Protein AF-A0A2W1U7P5-F1 (afdb_monomer_lite)

Radius of gyration: 17.31 Å; chains: 1; bounding box: 56×33×40 Å

Secondary structure (DSSP, 8-state):
-HHHHHIIIIIHHHIIIIIHHHHHHHHHHH-EEEEEEEEEEEEEEEEEE--TTS-PEEEEEEEEEETTT--EEE-TT--TTTHHHHHHTSPTT-EEEEEEEHHHHHTHHHHHHTTPPEEEEEEEE----

Structure (mmCIF, N/CA/C/O backbone):
data_AF-A0A2W1U7P5-F1
#
_entry.id   AF-A0A2W1U7P5-F1
#
loop_
_atom_site.group_PDB
_atom_site.id
_atom_site.type_symbol
_atom_site.label_atom_id
_atom_site.label_alt_id
_atom_site.label_comp_id
_atom_site.label_asym_id
_atom_site.label_entity_id
_atom_site.label_seq_id
_atom_site.pdbx_PDB_ins_code
_atom_site.Cartn_x
_atom_site.Cartn_y
_atom_site.Cartn_z
_atom_site.occupancy
_atom_site.B_iso_or_equiv
_atom_site.auth_seq_id
_atom_site.auth_comp_id
_atom_site.auth_asym_id
_atom_site.auth_atom_id
_atom_site.pdbx_PDB_model_num
ATOM 1 N N . MET A 1 1 ? 32.488 -8.746 -24.872 1.00 62.34 1 MET A N 1
ATOM 2 C CA . MET A 1 1 ? 32.520 -8.842 -23.393 1.00 62.34 1 MET A CA 1
ATOM 3 C C . MET A 1 1 ? 32.304 -7.493 -22.713 1.00 62.34 1 MET A C 1
ATOM 5 O O . MET A 1 1 ? 31.381 -7.410 -21.917 1.00 62.34 1 MET A O 1
ATOM 9 N N . ALA A 1 2 ? 33.040 -6.429 -23.068 1.00 75.12 2 ALA A N 1
ATOM 10 C CA . ALA A 1 2 ? 32.868 -5.097 -22.464 1.00 75.12 2 ALA A CA 1
ATOM 11 C C . ALA A 1 2 ? 31.423 -4.543 -22.520 1.00 75.12 2 ALA A C 1
ATOM 13 O O . ALA A 1 2 ? 30.928 -4.069 -21.505 1.00 75.12 2 ALA A O 1
ATOM 14 N N . SER A 1 3 ? 30.702 -4.682 -23.644 1.00 79.81 3 SER A N 1
ATOM 15 C CA . SER A 1 3 ? 29.297 -4.229 -23.744 1.00 79.81 3 SER A CA 1
ATOM 16 C C . SER A 1 3 ? 28.315 -5.016 -22.876 1.00 79.81 3 SER A C 1
ATOM 18 O O . SER A 1 3 ? 27.363 -4.436 -22.369 1.00 79.81 3 SER A O 1
ATOM 20 N N . ILE A 1 4 ? 28.539 -6.321 -22.686 1.00 85.38 4 ILE A N 1
ATOM 21 C CA . ILE A 1 4 ? 27.676 -7.154 -21.832 1.00 85.38 4 ILE A CA 1
ATOM 22 C C . ILE A 1 4 ? 27.898 -6.765 -20.369 1.00 85.38 4 ILE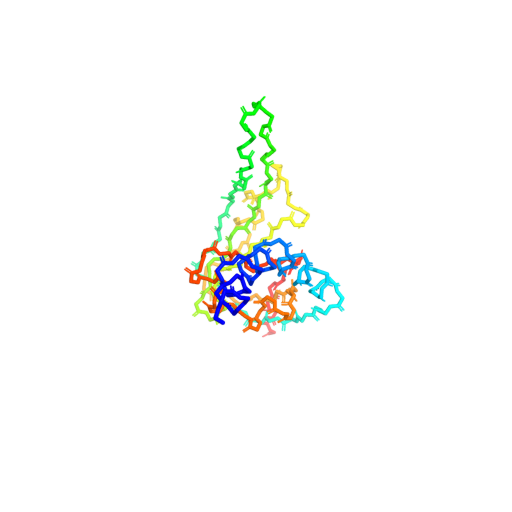 A C 1
ATOM 24 O O . ILE A 1 4 ? 26.939 -6.533 -19.641 1.00 85.38 4 ILE A O 1
ATOM 28 N N . VAL A 1 5 ? 29.160 -6.608 -19.961 1.00 88.19 5 VAL A N 1
ATOM 29 C CA . VAL A 1 5 ? 29.509 -6.147 -18.610 1.00 88.19 5 VAL A CA 1
ATOM 30 C C . VAL A 1 5 ? 28.930 -4.755 -18.352 1.00 88.19 5 VAL A C 1
ATOM 32 O O . VAL A 1 5 ? 28.290 -4.549 -17.328 1.00 88.19 5 VAL A O 1
ATOM 35 N N . PHE A 1 6 ? 29.062 -3.823 -19.298 1.00 89.62 6 PHE A N 1
ATOM 36 C CA . PHE A 1 6 ? 28.469 -2.490 -19.178 1.00 89.62 6 PHE A CA 1
ATOM 37 C C . PHE A 1 6 ? 26.941 -2.541 -19.023 1.00 89.62 6 PHE A C 1
ATOM 39 O O . PHE A 1 6 ? 26.386 -1.872 -18.152 1.00 89.62 6 PHE A O 1
ATOM 46 N N . ALA A 1 7 ? 26.252 -3.366 -19.817 1.00 89.19 7 ALA A N 1
ATOM 47 C CA . ALA A 1 7 ? 24.803 -3.501 -19.727 1.00 89.19 7 ALA A CA 1
ATOM 48 C C . ALA A 1 7 ? 24.356 -4.008 -18.344 1.00 89.19 7 ALA A C 1
ATOM 50 O O . ALA A 1 7 ? 23.499 -3.392 -17.717 1.00 89.19 7 ALA A O 1
ATOM 51 N N . PHE A 1 8 ? 24.958 -5.083 -17.834 1.00 91.06 8 PHE A N 1
ATOM 52 C CA . PHE A 1 8 ? 24.533 -5.681 -16.564 1.00 91.06 8 PHE A CA 1
ATOM 53 C C . PHE A 1 8 ? 25.010 -4.923 -15.321 1.00 91.06 8 PHE A C 1
ATOM 55 O O . PHE A 1 8 ? 24.318 -4.941 -14.309 1.00 91.06 8 PHE A O 1
ATOM 62 N N . VAL A 1 9 ? 26.165 -4.258 -15.379 1.00 90.56 9 VAL A N 1
ATOM 63 C CA . VAL A 1 9 ? 26.749 -3.574 -14.212 1.00 90.56 9 VAL A CA 1
ATOM 64 C C . VAL A 1 9 ? 26.311 -2.114 -14.123 1.00 90.56 9 VAL A C 1
ATOM 66 O O . VAL A 1 9 ? 26.228 -1.572 -13.025 1.00 90.56 9 VAL A O 1
ATOM 69 N N . VAL A 1 10 ? 26.015 -1.468 -15.254 1.00 89.00 10 VAL A N 1
ATOM 70 C CA . VAL A 1 10 ? 25.673 -0.039 -15.285 1.00 89.00 10 VAL A CA 1
ATOM 71 C C . VAL A 1 10 ? 24.228 0.168 -15.707 1.00 89.00 10 VAL A C 1
ATOM 73 O O . VAL A 1 10 ? 23.446 0.740 -14.952 1.00 89.00 10 VAL A O 1
ATOM 76 N N . LEU A 1 11 ? 23.851 -0.309 -16.895 1.00 90.00 11 LEU A N 1
ATOM 77 C CA . LEU A 1 11 ? 22.549 0.024 -17.473 1.00 90.00 11 LEU A CA 1
ATOM 78 C C . LEU A 1 11 ? 21.389 -0.602 -16.688 1.00 90.00 11 LEU A C 1
ATOM 80 O O . LEU A 1 11 ? 20.437 0.097 -16.352 1.00 90.00 11 LEU A O 1
ATOM 84 N N . VAL A 1 12 ? 21.467 -1.896 -16.372 1.00 90.31 12 VAL A N 1
ATOM 85 C CA . VAL A 1 12 ? 20.400 -2.619 -15.661 1.00 90.31 12 VAL A CA 1
ATOM 86 C C . VAL A 1 12 ? 20.149 -2.039 -14.262 1.00 90.31 12 VAL A C 1
ATOM 88 O O . VAL A 1 12 ? 18.991 -1.733 -13.977 1.00 90.31 12 VAL A O 1
ATOM 91 N N . PRO A 1 13 ? 21.164 -1.799 -13.405 1.00 88.19 13 PRO A N 1
ATOM 92 C CA . PRO A 1 13 ? 20.938 -1.148 -12.117 1.00 88.19 13 PRO A CA 1
ATOM 93 C C . PRO A 1 13 ? 20.354 0.256 -12.267 1.00 88.19 13 PRO A C 1
ATOM 95 O O . PRO A 1 13 ? 19.423 0.606 -11.550 1.00 88.19 13 PRO A O 1
ATOM 98 N N . LEU A 1 14 ? 20.840 1.049 -13.226 1.00 88.31 14 LEU A N 1
ATOM 99 C CA . LEU A 1 14 ? 20.354 2.413 -13.433 1.00 88.31 14 LEU A CA 1
ATOM 100 C C . LEU A 1 14 ? 18.874 2.420 -13.852 1.00 88.31 14 LEU A C 1
ATOM 102 O O . LEU A 1 14 ? 18.071 3.160 -13.286 1.00 88.31 14 LEU A O 1
ATOM 106 N N . LEU A 1 15 ? 18.472 1.533 -14.764 1.00 88.56 15 LEU A N 1
ATOM 107 C CA . LEU A 1 15 ? 17.061 1.351 -15.110 1.00 88.56 15 LEU A CA 1
ATOM 108 C C . LEU A 1 15 ? 16.246 0.834 -13.915 1.00 88.56 15 LEU A C 1
ATOM 110 O O . LEU A 1 15 ? 15.163 1.349 -13.646 1.00 88.56 15 LEU A O 1
ATOM 114 N N . GLY A 1 16 ? 16.774 -0.134 -13.166 1.00 85.38 16 GLY A N 1
ATOM 115 C CA . GLY A 1 16 ? 16.110 -0.706 -11.997 1.00 85.38 16 GLY A CA 1
ATOM 116 C C . GLY A 1 16 ? 15.845 0.312 -10.888 1.00 85.38 16 GLY A C 1
ATOM 117 O O . GLY A 1 16 ? 14.750 0.323 -10.341 1.00 85.38 16 GLY A O 1
ATOM 118 N N . PHE A 1 17 ? 16.801 1.196 -10.587 1.00 84.25 17 PHE A N 1
ATOM 119 C CA . PHE A 1 17 ? 16.673 2.194 -9.520 1.00 84.25 17 PHE A CA 1
ATOM 120 C C . PHE A 1 17 ? 15.877 3.437 -9.930 1.00 84.25 17 PHE A C 1
ATOM 122 O O . PHE A 1 17 ? 15.155 3.986 -9.102 1.00 84.25 17 PHE A O 1
ATOM 129 N N . PHE A 1 18 ? 15.993 3.894 -11.181 1.00 82.56 18 PHE A N 1
ATOM 130 C CA . PHE A 1 18 ? 15.356 5.146 -11.607 1.00 82.56 18 PHE A CA 1
ATOM 131 C C . PHE A 1 18 ? 14.061 4.930 -12.391 1.00 82.56 18 PHE A C 1
ATOM 133 O O . PHE A 1 18 ? 13.080 5.631 -12.157 1.00 82.56 18 PHE A O 1
ATOM 140 N N . VAL A 1 19 ? 14.026 3.961 -13.307 1.00 87.56 19 VAL A N 1
ATOM 141 C CA . VAL A 1 19 ? 12.878 3.744 -14.206 1.00 87.56 19 VAL A CA 1
ATOM 142 C C . VAL A 1 19 ? 11.869 2.774 -13.598 1.00 87.56 19 VAL A C 1
ATOM 144 O O . VAL A 1 19 ? 10.662 3.006 -13.704 1.00 87.56 19 VAL A O 1
ATOM 147 N N . GLY A 1 20 ? 12.346 1.726 -12.921 1.00 86.06 20 GLY A N 1
ATOM 148 C CA . GLY A 1 20 ? 11.509 0.717 -12.267 1.00 86.06 20 GLY A CA 1
ATOM 149 C C . GLY A 1 20 ? 10.453 1.323 -11.331 1.00 86.06 20 GLY A C 1
ATOM 150 O O . GLY A 1 20 ? 9.262 1.124 -11.575 1.00 86.06 20 GLY A O 1
ATOM 151 N N . PRO A 1 21 ? 10.839 2.129 -10.322 1.00 85.19 21 PRO A N 1
ATOM 152 C CA . PRO A 1 21 ? 9.890 2.706 -9.373 1.00 85.19 21 PRO A CA 1
ATOM 153 C C . PRO A 1 21 ? 8.867 3.642 -10.020 1.00 85.19 21 PRO A C 1
ATOM 155 O O . PRO A 1 21 ? 7.705 3.649 -9.616 1.00 85.19 21 PRO A O 1
ATOM 158 N N . ILE A 1 22 ? 9.275 4.427 -11.025 1.00 87.81 22 ILE A N 1
ATOM 159 C CA . ILE A 1 22 ? 8.368 5.343 -11.731 1.00 87.81 22 ILE A CA 1
ATOM 160 C C . ILE A 1 22 ? 7.339 4.543 -12.529 1.00 87.81 22 ILE A C 1
ATOM 162 O O . ILE A 1 22 ? 6.142 4.799 -12.420 1.00 87.81 22 ILE A O 1
ATOM 166 N N . THR A 1 23 ? 7.803 3.552 -13.289 1.00 91.25 23 THR A N 1
ATOM 167 C CA . THR A 1 23 ? 6.936 2.701 -14.112 1.00 91.25 23 THR A CA 1
ATOM 168 C C . THR A 1 23 ? 5.929 1.955 -13.243 1.00 91.25 23 THR A C 1
ATOM 170 O O . THR A 1 23 ? 4.742 1.955 -13.556 1.00 91.25 23 THR A O 1
ATOM 173 N N . LEU A 1 24 ? 6.380 1.400 -12.112 1.00 90.56 24 LEU A N 1
ATOM 174 C CA . LEU A 1 24 ? 5.515 0.715 -11.154 1.00 90.56 24 LEU A CA 1
ATOM 175 C C . LEU A 1 24 ? 4.438 1.653 -10.590 1.00 90.56 24 LEU A C 1
ATOM 177 O O . LEU A 1 24 ? 3.261 1.311 -10.612 1.00 90.56 24 LEU A O 1
ATOM 181 N N . LYS A 1 25 ? 4.813 2.869 -10.167 1.00 88.00 25 LYS A N 1
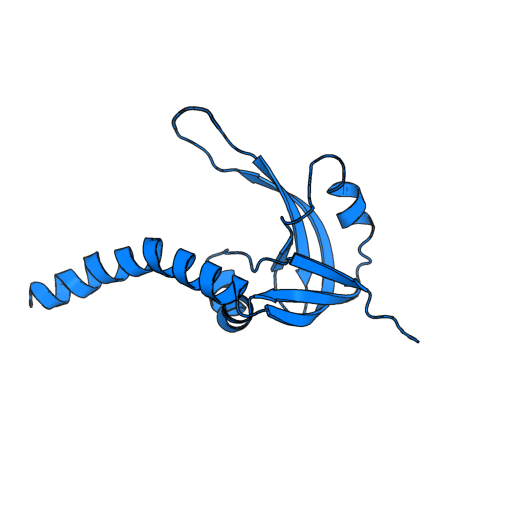ATOM 182 C CA . LYS A 1 25 ? 3.856 3.869 -9.661 1.00 88.00 25 LYS A CA 1
ATOM 183 C C . LYS A 1 25 ? 2.820 4.281 -10.707 1.00 88.00 25 LYS A C 1
ATOM 185 O O . LYS A 1 25 ? 1.651 4.442 -10.367 1.00 88.00 25 LYS A O 1
ATOM 190 N N . VAL A 1 26 ? 3.235 4.475 -11.960 1.00 92.06 26 VAL A N 1
ATOM 191 C CA . VAL A 1 26 ? 2.321 4.832 -13.058 1.00 92.06 26 VAL A CA 1
ATOM 192 C C . VAL A 1 26 ? 1.375 3.673 -13.372 1.00 92.06 26 VAL A C 1
ATOM 194 O O . VAL A 1 26 ? 0.175 3.899 -13.518 1.00 92.06 26 VAL A O 1
ATOM 197 N N . TYR A 1 27 ? 1.892 2.442 -13.424 1.00 94.12 27 TYR A N 1
ATOM 198 C CA . TYR A 1 27 ? 1.074 1.248 -13.618 1.00 94.12 27 TYR A CA 1
ATOM 199 C C . TYR A 1 27 ? 0.021 1.115 -12.513 1.00 94.12 27 TYR A C 1
ATOM 201 O O . TYR A 1 27 ? -1.167 1.028 -12.818 1.00 94.12 27 TYR A O 1
ATOM 209 N N . ASP A 1 28 ? 0.437 1.202 -11.248 1.00 94.00 28 ASP A N 1
ATOM 210 C CA . ASP A 1 28 ? -0.434 1.095 -10.073 1.00 94.00 28 ASP A CA 1
ATOM 211 C C . ASP A 1 28 ? -1.486 2.208 -9.992 1.00 94.00 28 ASP A C 1
ATOM 213 O O . ASP A 1 28 ? -2.588 2.000 -9.485 1.00 94.00 28 ASP A O 1
ATOM 217 N N . ALA A 1 29 ? -1.180 3.408 -10.492 1.00 90.81 29 ALA A N 1
ATOM 218 C CA . ALA A 1 29 ? -2.158 4.489 -10.552 1.00 90.81 29 ALA A CA 1
ATOM 219 C C . ALA A 1 29 ? -3.325 4.155 -11.498 1.00 90.81 29 ALA A C 1
ATOM 221 O O . ALA A 1 29 ? -4.459 4.540 -11.201 1.00 90.81 29 ALA A O 1
ATOM 222 N N . GLY A 1 30 ? -3.044 3.442 -12.597 1.00 94.50 30 GLY A N 1
ATOM 223 C CA . GLY A 1 30 ? -4.035 2.977 -13.570 1.00 94.50 30 GLY A CA 1
ATOM 224 C C . GLY A 1 30 ? -4.655 1.612 -13.250 1.00 94.50 30 GLY A C 1
ATOM 225 O O . GLY A 1 30 ? -5.769 1.347 -13.693 1.00 94.50 30 GLY A O 1
ATOM 226 N N . HIS A 1 31 ? -3.975 0.774 -12.462 1.00 96.56 31 HIS A N 1
ATOM 227 C CA . HIS A 1 31 ? -4.387 -0.596 -12.144 1.00 96.56 31 HIS A CA 1
ATOM 228 C C . HIS A 1 31 ? -4.475 -0.779 -10.634 1.00 96.56 31 HIS A C 1
ATOM 230 O O . HIS A 1 31 ? -3.495 -1.081 -9.949 1.00 96.56 31 HIS A O 1
ATOM 236 N N . ARG A 1 32 ? -5.685 -0.570 -10.118 1.00 95.81 32 ARG A N 1
ATOM 237 C CA . ARG A 1 32 ? -6.006 -0.694 -8.699 1.00 95.81 32 ARG A CA 1
ATOM 238 C C . ARG A 1 32 ? -6.844 -1.929 -8.454 1.00 95.81 32 ARG A C 1
ATOM 240 O O . ARG A 1 32 ? -7.751 -2.231 -9.227 1.00 95.81 32 ARG A O 1
ATOM 247 N N . VAL A 1 33 ? -6.561 -2.605 -7.351 1.00 97.19 33 VAL A N 1
ATOM 248 C CA . VAL A 1 33 ? -7.284 -3.795 -6.910 1.00 97.19 33 VAL A CA 1
ATOM 249 C C . VAL A 1 33 ? -7.666 -3.665 -5.442 1.00 97.19 33 VAL A C 1
ATOM 251 O O . VAL A 1 33 ? -7.030 -2.944 -4.671 1.00 97.19 33 VAL A O 1
ATOM 254 N N . HIS A 1 34 ? -8.710 -4.393 -5.054 1.00 97.06 34 HIS A N 1
ATOM 255 C CA . HIS A 1 34 ? -9.111 -4.515 -3.662 1.00 97.06 34 HIS A CA 1
ATOM 256 C C . HIS A 1 34 ? -8.587 -5.820 -3.076 1.00 97.06 34 HIS A C 1
ATOM 258 O O . HIS A 1 34 ? -8.913 -6.898 -3.572 1.00 97.06 34 HIS A O 1
ATOM 264 N N . VAL A 1 35 ? -7.821 -5.725 -1.994 1.00 96.06 35 VAL A N 1
ATOM 265 C CA . VAL A 1 35 ? -7.338 -6.885 -1.240 1.00 96.06 35 VAL A CA 1
ATOM 266 C C . VAL A 1 35 ? -7.901 -6.844 0.173 1.00 96.06 35 VAL A C 1
ATOM 268 O O . VAL A 1 35 ? -7.992 -5.779 0.778 1.00 96.06 35 VAL A O 1
ATOM 271 N N . VAL A 1 36 ? -8.337 -7.993 0.685 1.00 97.38 36 VAL A N 1
ATOM 272 C CA . VAL A 1 36 ? -8.786 -8.116 2.073 1.00 97.38 36 VAL A CA 1
ATOM 273 C C . VAL A 1 36 ? -7.664 -8.730 2.887 1.00 97.38 36 VAL A C 1
ATOM 275 O O . VAL A 1 36 ? -7.259 -9.849 2.582 1.00 97.38 36 VAL A O 1
ATOM 278 N N . CYS A 1 37 ? -7.226 -8.013 3.916 1.00 95.81 37 CYS A N 1
ATOM 279 C CA . CYS A 1 37 ? -6.107 -8.400 4.766 1.00 95.81 37 CYS A CA 1
ATOM 280 C C . CYS A 1 37 ? -6.514 -8.360 6.239 1.00 95.81 37 CYS A C 1
ATOM 282 O O . CYS A 1 37 ? -7.390 -7.580 6.626 1.00 95.81 37 CYS A O 1
ATOM 284 N N . THR A 1 38 ? -5.868 -9.183 7.054 1.00 97.19 38 THR A N 1
ATOM 285 C CA . THR A 1 38 ? -6.025 -9.183 8.512 1.00 97.19 38 THR A CA 1
ATOM 286 C C . THR A 1 38 ? -4.949 -8.295 9.117 1.00 97.19 38 THR A C 1
ATOM 288 O O . THR A 1 38 ? -3.758 -8.566 8.952 1.00 97.19 38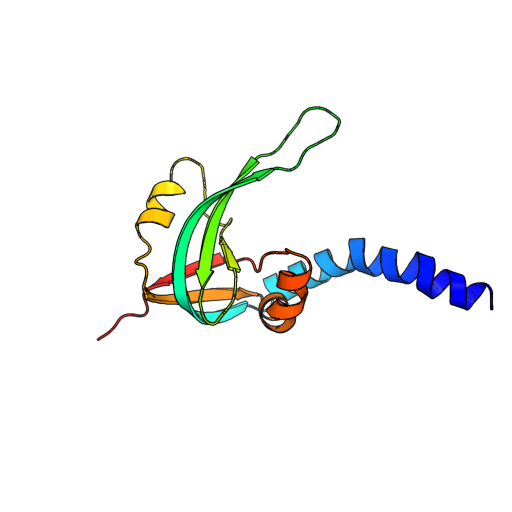 THR A O 1
ATOM 291 N N . VAL A 1 39 ? -5.354 -7.222 9.795 1.00 97.25 39 VAL A N 1
ATOM 292 C CA . VAL A 1 39 ? -4.410 -6.246 10.351 1.00 97.25 39 VAL A CA 1
ATOM 293 C C . VAL A 1 39 ? -3.924 -6.719 11.717 1.00 97.25 39 VAL A C 1
ATOM 295 O O . VAL A 1 39 ? -4.727 -6.954 12.611 1.00 97.25 39 VAL A O 1
ATOM 298 N N . SER A 1 40 ? -2.611 -6.847 11.894 1.00 97.25 40 SER A N 1
ATOM 299 C CA . SER A 1 40 ? -1.984 -7.159 13.183 1.00 97.25 40 SER A CA 1
ATOM 300 C C . SER A 1 40 ? -1.601 -5.911 13.971 1.00 97.25 40 SER A C 1
ATOM 302 O O . SER A 1 40 ? -1.500 -5.970 15.186 1.00 97.25 40 SER A O 1
ATOM 304 N N . SER A 1 41 ? -1.359 -4.779 13.311 1.00 96.75 41 SER A N 1
ATOM 305 C CA . SER A 1 41 ? -1.206 -3.488 13.989 1.00 96.75 41 SER A CA 1
ATOM 306 C C . SER A 1 41 ? -1.338 -2.333 13.004 1.00 96.75 41 SER A C 1
ATOM 308 O O . SER A 1 41 ? -1.137 -2.499 11.799 1.00 96.75 41 SER A O 1
ATOM 310 N N . ALA A 1 42 ? -1.648 -1.146 13.521 1.00 96.81 42 ALA A N 1
ATOM 311 C CA . ALA A 1 42 ? -1.558 0.096 12.770 1.00 96.81 42 ALA A CA 1
ATOM 312 C C . ALA A 1 42 ? -0.917 1.188 13.626 1.00 96.81 42 ALA A C 1
ATOM 314 O O . ALA A 1 42 ? -1.180 1.280 14.825 1.00 96.81 42 ALA A O 1
ATOM 315 N N . HIS A 1 43 ? -0.069 2.012 13.019 1.00 96.38 43 HIS A N 1
ATOM 316 C CA . HIS A 1 43 ? 0.566 3.136 13.702 1.00 96.38 43 HIS A CA 1
ATOM 317 C C . HIS A 1 43 ? 0.813 4.301 12.746 1.00 96.38 43 HIS A C 1
ATOM 319 O O . HIS A 1 43 ? 1.052 4.109 11.550 1.00 96.38 43 HIS A O 1
ATOM 325 N N . SER A 1 44 ? 0.762 5.519 13.281 1.00 93.25 44 SER A N 1
ATOM 326 C CA . SER A 1 44 ? 1.217 6.708 12.571 1.00 93.25 44 SER A CA 1
ATOM 327 C C . SER A 1 44 ? 2.738 6.681 12.432 1.00 93.25 44 SER A C 1
ATOM 329 O O . SER A 1 44 ? 3.476 6.148 13.266 1.00 93.25 44 SER A O 1
ATOM 331 N N . SER A 1 45 ? 3.225 7.215 11.323 1.00 87.06 45 SER A N 1
ATOM 332 C CA . SER A 1 45 ? 4.645 7.340 11.036 1.00 87.06 45 SER A CA 1
ATOM 333 C C . SER A 1 45 ? 4.869 8.538 10.121 1.00 87.06 45 SER A C 1
ATOM 335 O O . SER A 1 45 ? 3.931 9.130 9.589 1.00 87.06 45 SER A O 1
ATOM 337 N N . ALA A 1 46 ? 6.129 8.891 9.914 1.00 82.81 46 ALA A N 1
ATOM 338 C CA . ALA A 1 46 ? 6.511 9.970 9.026 1.00 82.81 46 ALA A CA 1
ATOM 339 C C . ALA A 1 46 ? 7.631 9.500 8.099 1.00 82.81 46 ALA A C 1
ATOM 341 O O . ALA A 1 46 ? 8.739 9.210 8.560 1.00 82.81 46 ALA A O 1
ATOM 342 N N . ASP A 1 47 ? 7.369 9.468 6.792 1.00 75.44 47 ASP A N 1
ATOM 343 C CA . ASP A 1 47 ? 8.436 9.255 5.818 1.00 75.44 47 ASP A CA 1
ATOM 344 C C . ASP A 1 47 ? 9.282 10.525 5.727 1.00 75.44 47 ASP A C 1
ATOM 346 O O . ASP A 1 47 ? 8.756 11.635 5.605 1.00 75.44 47 ASP A O 1
ATOM 350 N N . SER A 1 48 ? 10.601 10.376 5.830 1.00 62.97 48 SER A N 1
ATOM 351 C CA . SER A 1 48 ? 11.532 11.501 5.886 1.00 62.97 48 SER A CA 1
ATOM 352 C C . SER A 1 48 ? 12.490 11.459 4.705 1.00 62.97 48 SER A C 1
ATOM 354 O O . SER A 1 48 ? 13.405 10.640 4.625 1.00 62.97 48 SER A O 1
ATOM 356 N N . SER A 1 49 ? 12.330 12.416 3.794 1.00 54.25 49 SER A N 1
ATOM 357 C CA . SER A 1 49 ? 13.308 12.652 2.735 1.00 54.25 49 SER A CA 1
ATOM 358 C C . SER A 1 49 ? 14.408 13.569 3.277 1.00 54.25 49 SER A C 1
ATOM 360 O O . SER A 1 49 ? 14.225 14.773 3.447 1.00 54.25 49 SER A O 1
ATOM 362 N N . ARG A 1 50 ? 15.574 13.004 3.616 1.00 40.88 50 ARG A N 1
ATOM 363 C CA . ARG A 1 50 ? 16.730 13.782 4.093 1.00 40.88 50 ARG A CA 1
ATOM 364 C C . ARG A 1 50 ? 17.403 14.452 2.894 1.00 40.88 50 ARG A C 1
ATOM 366 O O . ARG A 1 50 ? 18.241 13.846 2.234 1.00 40.88 50 ARG A O 1
ATOM 373 N N . SER A 1 51 ? 17.045 15.695 2.585 1.00 36.16 51 SER A N 1
ATOM 374 C CA . SER A 1 51 ? 17.847 16.496 1.656 1.00 36.16 51 SER A CA 1
ATOM 375 C C . SER A 1 51 ? 19.164 16.880 2.333 1.00 36.16 51 SER A C 1
ATOM 377 O O . SER A 1 51 ? 19.150 17.463 3.418 1.00 36.16 51 SER A O 1
ATOM 379 N N . LEU A 1 52 ? 20.302 16.636 1.671 1.00 34.81 52 LEU A N 1
ATOM 380 C CA . LEU A 1 52 ? 21.640 17.088 2.104 1.00 34.81 52 LEU A CA 1
ATOM 381 C C . LEU A 1 52 ? 21.746 18.624 2.258 1.00 34.81 52 LEU A C 1
ATOM 383 O O . LEU A 1 52 ? 22.763 19.131 2.719 1.00 34.81 52 LEU A O 1
ATOM 387 N N . LYS A 1 53 ? 20.697 19.365 1.875 1.00 38.88 53 LYS A N 1
ATOM 388 C CA . LYS A 1 53 ? 20.592 20.828 1.918 1.00 38.88 53 LYS A CA 1
ATOM 389 C C . LYS A 1 53 ? 19.668 21.362 3.030 1.00 38.88 53 LYS A C 1
ATOM 391 O O . LYS A 1 53 ? 19.390 22.554 3.050 1.00 38.88 53 LYS A O 1
ATOM 396 N N . GLY A 1 54 ? 19.170 20.506 3.932 1.00 26.81 54 GLY A N 1
ATOM 397 C CA . GLY A 1 54 ? 18.402 20.925 5.118 1.00 26.81 54 GLY A CA 1
ATOM 398 C C . GLY A 1 54 ? 16.902 21.176 4.906 1.00 26.81 54 GLY A C 1
ATOM 399 O O . GLY A 1 54 ? 16.207 21.519 5.855 1.00 26.81 54 GLY A O 1
ATOM 400 N N . VAL A 1 55 ? 16.373 20.958 3.698 1.00 40.09 55 VAL A N 1
ATOM 401 C CA . VAL A 1 55 ? 14.923 20.972 3.429 1.00 40.09 55 VAL A CA 1
ATOM 402 C C . VAL A 1 55 ? 14.429 19.530 3.430 1.00 40.09 55 VAL A C 1
ATOM 404 O O . VAL A 1 55 ? 14.443 18.858 2.401 1.00 40.09 55 VAL A O 1
ATOM 407 N N . GLY A 1 56 ? 14.084 19.019 4.611 1.00 45.22 56 GLY A N 1
ATOM 408 C CA . GLY A 1 56 ? 13.441 17.716 4.742 1.00 45.22 56 GLY A CA 1
ATOM 409 C C . GLY A 1 56 ? 11.932 17.858 4.596 1.00 45.22 56 GLY A C 1
ATOM 410 O O . GLY A 1 56 ? 11.320 18.612 5.348 1.00 45.22 56 GLY A O 1
ATOM 411 N N . SER A 1 57 ? 11.327 17.146 3.645 1.00 59.44 57 SER A N 1
ATOM 412 C CA . SER A 1 57 ? 9.876 16.958 3.640 1.00 59.44 57 SER A CA 1
ATOM 413 C C . SER A 1 57 ? 9.568 15.702 4.449 1.00 59.44 57 SER A C 1
ATOM 415 O O . SER A 1 57 ? 10.120 14.629 4.185 1.00 59.44 57 SER A O 1
ATOM 417 N N . SER A 1 58 ? 8.742 15.874 5.478 1.00 71.38 58 SER A N 1
ATOM 418 C CA . SER A 1 58 ? 8.179 14.795 6.280 1.00 71.38 58 SER A CA 1
ATOM 419 C C . SER A 1 58 ? 6.751 14.574 5.797 1.00 71.38 58 SER A C 1
ATOM 421 O O . SER A 1 58 ? 5.947 15.504 5.838 1.00 71.38 58 SER A O 1
ATOM 423 N N . THR A 1 59 ? 6.464 13.378 5.290 1.00 83.44 59 THR A N 1
ATOM 424 C CA . THR A 1 59 ? 5.119 12.999 4.844 1.00 83.44 59 THR A CA 1
ATOM 425 C C . THR A 1 59 ? 4.485 12.123 5.911 1.00 83.44 59 THR A C 1
ATOM 427 O O . THR A 1 59 ? 4.995 11.040 6.193 1.00 83.44 59 THR A O 1
ATOM 430 N N . SER A 1 60 ? 3.398 12.610 6.507 1.00 90.50 60 SER A N 1
ATOM 431 C CA . SER A 1 60 ? 2.553 11.844 7.425 1.00 90.50 60 SER A CA 1
ATOM 432 C C . SER A 1 60 ? 1.986 10.605 6.741 1.00 90.50 60 SER A C 1
ATOM 434 O O . SER A 1 60 ? 1.565 10.665 5.582 1.00 90.50 60 SER A O 1
ATOM 436 N N . GLN A 1 61 ? 1.984 9.482 7.451 1.00 93.75 61 GLN A N 1
ATOM 437 C CA . GLN A 1 61 ? 1.504 8.209 6.930 1.00 93.75 61 GLN A CA 1
ATOM 438 C C . GLN A 1 61 ? 0.952 7.310 8.037 1.00 93.75 61 GLN A C 1
ATOM 440 O O . GLN A 1 61 ? 1.343 7.418 9.196 1.00 93.75 61 GLN A O 1
ATOM 445 N N . VAL A 1 62 ? 0.091 6.369 7.655 1.00 95.81 62 VAL A N 1
ATOM 446 C CA . VAL A 1 62 ? -0.339 5.260 8.516 1.00 95.81 62 VAL A CA 1
ATOM 447 C C . VAL A 1 62 ? 0.250 3.969 7.968 1.00 95.81 62 VAL A C 1
ATOM 449 O O . VAL A 1 62 ? 0.093 3.659 6.785 1.00 95.81 62 VAL A O 1
ATOM 452 N N . VAL A 1 63 ? 0.947 3.230 8.823 1.00 95.56 63 VAL A N 1
ATOM 453 C CA . VAL A 1 63 ? 1.538 1.929 8.509 1.00 95.56 63 VAL A CA 1
ATOM 454 C C . VAL A 1 63 ? 0.639 0.846 9.084 1.00 95.56 63 VAL A C 1
ATOM 456 O O . VAL A 1 63 ? 0.317 0.888 10.269 1.00 95.56 63 VAL A O 1
ATOM 459 N N . PHE A 1 64 ? 0.258 -0.119 8.253 1.00 96.31 64 PHE A N 1
ATOM 460 C CA . PHE A 1 64 ? -0.523 -1.291 8.627 1.00 96.31 64 PHE A CA 1
ATOM 461 C C . PHE A 1 64 ? 0.372 -2.520 8.520 1.00 96.31 64 PHE A C 1
ATOM 463 O O . PHE A 1 64 ? 0.838 -2.859 7.430 1.00 96.31 64 PHE A O 1
ATOM 470 N N . GLU A 1 65 ? 0.584 -3.210 9.632 1.00 95.00 65 GLU A N 1
ATOM 471 C CA . GLU A 1 65 ? 1.140 -4.556 9.600 1.00 95.00 65 GLU A CA 1
ATOM 472 C C . GLU A 1 65 ? -0.003 -5.543 9.404 1.00 95.00 65 GLU A C 1
ATOM 474 O O . GLU A 1 65 ? -1.031 -5.459 10.079 1.00 95.00 65 GLU A O 1
ATOM 479 N N . THR A 1 66 ? 0.156 -6.469 8.464 1.00 94.56 66 THR A N 1
ATOM 480 C CA . THR A 1 66 ? -0.858 -7.484 8.170 1.00 94.56 66 THR A CA 1
ATOM 481 C C . THR A 1 66 ? -0.243 -8.873 8.181 1.00 94.56 66 THR A C 1
ATOM 483 O O . THR A 1 66 ? 0.928 -9.052 7.836 1.00 94.56 66 THR A O 1
ATOM 486 N N . SER A 1 67 ? -1.036 -9.874 8.555 1.00 93.62 67 SER A N 1
ATOM 487 C CA . SER A 1 67 ? -0.566 -11.262 8.624 1.00 93.62 67 SER A CA 1
ATOM 488 C C . SER A 1 67 ? -0.580 -11.984 7.270 1.00 93.62 67 SER A C 1
ATOM 490 O O . SER A 1 67 ? 0.071 -13.016 7.121 1.00 93.62 67 SER A O 1
ATOM 492 N N . ASP A 1 68 ? -1.287 -11.446 6.273 1.00 92.19 68 ASP A N 1
ATOM 493 C CA . ASP A 1 68 ? -1.566 -12.089 4.981 1.00 92.19 68 ASP A CA 1
ATOM 494 C C . ASP A 1 68 ? -1.142 -11.263 3.750 1.00 92.19 68 ASP A C 1
ATOM 496 O O . ASP A 1 68 ? -0.915 -11.832 2.676 1.00 92.19 68 ASP A O 1
ATOM 500 N N . CYS A 1 69 ? -0.963 -9.946 3.888 1.00 90.88 69 CYS A N 1
ATOM 501 C CA . CYS A 1 69 ? -0.604 -9.050 2.781 1.00 90.88 69 CYS A CA 1
ATOM 502 C C . CYS A 1 69 ? 0.772 -8.375 2.928 1.00 90.88 69 CYS A C 1
ATOM 504 O O . CYS A 1 69 ? 1.259 -7.780 1.964 1.00 90.88 69 CYS A O 1
ATOM 506 N N . GLY A 1 70 ? 1.430 -8.511 4.084 1.00 88.94 70 GLY A N 1
ATOM 507 C CA . GLY A 1 70 ? 2.655 -7.785 4.429 1.00 88.94 70 GLY A CA 1
ATOM 508 C C . GLY A 1 70 ? 2.389 -6.350 4.894 1.00 88.94 70 GLY A C 1
ATOM 509 O O . GLY A 1 70 ? 1.253 -5.980 5.187 1.00 88.94 70 GLY A O 1
ATOM 510 N N . THR A 1 71 ? 3.439 -5.536 4.979 1.00 92.06 71 THR A N 1
ATOM 511 C CA . THR A 1 71 ? 3.328 -4.146 5.438 1.00 92.06 71 THR A CA 1
ATOM 512 C C . THR A 1 71 ? 2.720 -3.257 4.350 1.00 92.06 71 THR A C 1
ATOM 514 O O . THR A 1 71 ? 3.232 -3.176 3.230 1.00 92.06 71 THR A O 1
ATOM 517 N N . LEU A 1 72 ? 1.634 -2.564 4.686 1.00 94.38 72 LEU A N 1
ATOM 518 C CA . LEU A 1 72 ? 0.935 -1.627 3.809 1.00 94.38 72 LEU A CA 1
ATOM 519 C C . LEU A 1 72 ? 1.057 -0.202 4.360 1.00 94.38 72 LEU A C 1
ATOM 521 O O . LEU A 1 72 ? 1.078 -0.008 5.572 1.00 94.38 72 LEU A O 1
ATOM 525 N N . VAL A 1 73 ? 1.128 0.810 3.492 1.00 94.00 73 VAL A N 1
ATOM 526 C CA . VAL A 1 73 ? 1.310 2.210 3.922 1.00 94.00 73 VAL A CA 1
ATOM 527 C C . VAL A 1 73 ? 0.322 3.137 3.229 1.00 94.00 73 VAL A C 1
ATOM 529 O O . VAL A 1 73 ? 0.278 3.197 2.003 1.00 94.00 73 VAL A O 1
ATOM 532 N N . GLN A 1 74 ? -0.435 3.915 3.998 1.00 94.44 74 GLN A N 1
ATOM 533 C CA . GLN A 1 74 ? -1.301 4.965 3.471 1.00 94.44 74 GLN A CA 1
ATOM 534 C C . GLN A 1 74 ? -0.665 6.339 3.678 1.00 94.44 74 GLN A C 1
ATOM 536 O O . GLN A 1 74 ? -0.416 6.754 4.805 1.00 94.44 74 GLN A O 1
ATOM 541 N N . THR A 1 75 ? -0.450 7.059 2.580 1.00 91.00 75 THR A N 1
ATOM 542 C CA . THR A 1 75 ? -0.046 8.479 2.570 1.00 91.00 75 THR A CA 1
ATOM 543 C C . THR A 1 75 ? -1.153 9.377 2.019 1.00 91.00 75 THR A C 1
ATOM 545 O O . THR A 1 75 ? -1.274 10.542 2.392 1.00 91.00 75 THR A O 1
ATOM 548 N N . TRP A 1 76 ? -1.999 8.852 1.126 1.00 90.12 76 TRP A N 1
ATOM 549 C CA . TRP A 1 76 ? -3.118 9.603 0.565 1.00 90.12 76 TRP A CA 1
ATOM 550 C C . TRP A 1 76 ? -4.177 9.894 1.625 1.00 90.12 76 TRP A C 1
ATOM 552 O O . TRP A 1 76 ? -4.702 8.982 2.254 1.00 90.12 76 TRP A O 1
ATOM 562 N N . GLY A 1 77 ? -4.515 11.176 1.774 1.00 91.56 77 GLY A N 1
ATOM 563 C CA . GLY A 1 77 ? -5.498 11.634 2.757 1.00 91.56 77 GLY A CA 1
ATOM 564 C C . GLY A 1 77 ? -4.984 11.662 4.199 1.00 91.56 77 GLY A C 1
ATOM 565 O O . GLY A 1 77 ? -5.760 12.006 5.087 1.00 91.56 77 GLY A O 1
ATOM 566 N N . VAL A 1 78 ? -3.705 11.346 4.432 1.00 92.44 78 VAL A N 1
ATOM 567 C CA . VAL A 1 78 ? -3.080 11.358 5.760 1.00 92.44 78 VAL A CA 1
ATOM 568 C C . VAL A 1 78 ? -2.299 12.657 5.964 1.00 92.44 78 VAL A C 1
ATOM 570 O O . VAL A 1 78 ? -1.571 13.112 5.082 1.00 92.44 78 VAL A O 1
ATOM 573 N N . ASN A 1 79 ? -2.464 13.275 7.128 1.00 92.94 79 ASN A N 1
ATOM 574 C CA . ASN A 1 79 ? -1.745 14.462 7.575 1.00 92.94 79 ASN A CA 1
ATOM 575 C C . ASN A 1 79 ? -1.513 14.392 9.097 1.00 92.94 79 ASN A C 1
ATOM 577 O O . ASN A 1 79 ? -2.033 13.505 9.770 1.00 92.94 79 ASN A O 1
ATOM 581 N N . ARG A 1 80 ? -0.750 15.342 9.646 1.00 90.69 80 ARG A N 1
ATOM 582 C CA . ARG A 1 80 ? -0.434 15.379 11.085 1.00 90.69 80 ARG A CA 1
ATOM 583 C C . ARG A 1 80 ? -1.654 15.495 11.993 1.00 90.69 80 ARG A C 1
ATOM 585 O O . ARG A 1 80 ? -1.584 15.089 13.144 1.00 90.69 80 ARG A O 1
ATOM 592 N N . ASP A 1 81 ? -2.749 16.055 11.490 1.00 93.75 81 ASP A N 1
ATOM 593 C CA . ASP A 1 81 ? -3.955 16.267 12.284 1.00 93.75 81 ASP A CA 1
ATOM 594 C C . ASP A 1 81 ? -4.788 14.981 12.396 1.00 93.75 81 ASP A C 1
ATOM 596 O O . ASP A 1 81 ? -5.558 14.842 13.343 1.00 93.75 81 ASP A O 1
ATOM 600 N N . ASN A 1 82 ? -4.642 14.035 11.454 1.00 94.75 82 ASN A N 1
ATOM 601 C CA . ASN A 1 82 ? -5.475 12.831 11.385 1.00 94.75 82 ASN A CA 1
ATOM 602 C C . ASN A 1 82 ? -4.721 11.493 11.481 1.00 94.75 82 ASN A C 1
ATOM 604 O O . ASN A 1 82 ? -5.368 10.470 11.697 1.00 94.75 82 ASN A O 1
ATOM 608 N N . GLU A 1 83 ? -3.391 11.464 11.348 1.00 93.69 83 GLU A N 1
ATOM 609 C CA . GLU A 1 83 ? -2.612 10.216 11.289 1.00 93.69 83 GLU A CA 1
ATOM 610 C C . GLU A 1 83 ? -2.825 9.319 12.517 1.00 93.69 83 GLU A C 1
ATOM 612 O O . GLU A 1 83 ? -3.050 8.114 12.382 1.00 93.69 83 GLU A O 1
ATOM 617 N N . ASP A 1 84 ? -2.850 9.913 13.711 1.00 95.94 84 ASP A N 1
ATOM 618 C CA . ASP A 1 84 ? -3.059 9.189 14.965 1.00 95.94 84 ASP A CA 1
ATOM 619 C C . ASP A 1 84 ? -4.500 8.706 15.135 1.00 95.94 84 ASP A C 1
ATOM 621 O O . ASP A 1 84 ? -4.739 7.673 15.760 1.00 95.94 84 ASP A O 1
ATOM 625 N N . GLU A 1 85 ? -5.480 9.467 14.647 1.00 96.12 85 GLU A N 1
ATOM 626 C CA . GLU A 1 85 ? -6.892 9.078 14.704 1.00 96.12 85 GLU A CA 1
ATOM 627 C C . GLU A 1 85 ? -7.172 7.923 13.742 1.00 96.12 85 GLU A C 1
ATOM 629 O O . GLU A 1 85 ? -7.784 6.930 14.137 1.00 96.12 85 GLU A O 1
ATOM 634 N N . LEU A 1 86 ? -6.653 8.011 12.514 1.00 95.31 86 LEU A N 1
ATOM 635 C CA . LEU A 1 86 ? -6.757 6.953 11.514 1.00 95.31 86 LEU A CA 1
ATOM 636 C C . LEU A 1 86 ? -6.117 5.656 12.007 1.00 95.31 86 LEU A C 1
ATOM 638 O O . LEU A 1 86 ? -6.746 4.607 11.908 1.00 95.31 86 LEU A O 1
ATOM 642 N N . ALA A 1 87 ? -4.909 5.722 12.578 1.00 96.50 87 ALA A N 1
ATOM 643 C CA . ALA A 1 87 ? -4.233 4.548 13.124 1.00 96.50 87 ALA A CA 1
ATOM 6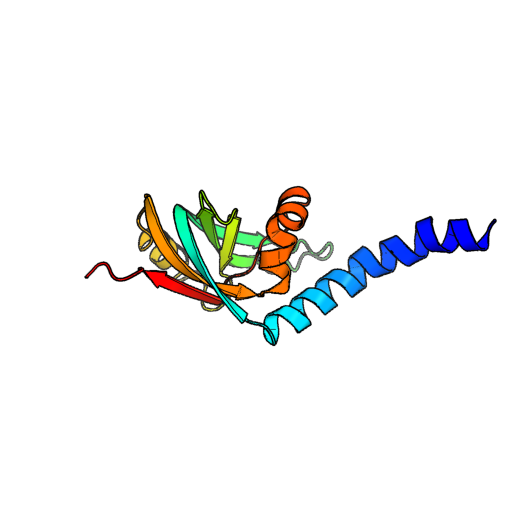44 C C . ALA A 1 87 ? -5.009 3.926 14.300 1.00 96.50 87 ALA A C 1
ATOM 646 O O . ALA A 1 87 ? -5.209 2.715 14.328 1.00 96.50 87 ALA A O 1
ATOM 647 N N . ARG A 1 88 ? -5.504 4.743 15.244 1.00 96.12 88 ARG A N 1
ATOM 648 C CA . ARG A 1 88 ? -6.288 4.260 16.400 1.00 96.12 88 ARG A CA 1
ATOM 649 C C . ARG A 1 88 ? -7.662 3.704 16.026 1.00 96.12 88 ARG A C 1
ATOM 651 O O . ARG A 1 88 ? -8.212 2.915 16.787 1.00 96.12 88 ARG A O 1
ATOM 658 N N . GLY A 1 89 ? -8.224 4.111 14.889 1.00 95.00 89 GLY A N 1
ATOM 659 C CA . GLY A 1 89 ? -9.479 3.565 14.365 1.00 95.00 89 GLY A CA 1
ATOM 660 C C . GLY A 1 89 ? -9.352 2.143 13.806 1.00 95.00 89 GLY A C 1
ATOM 661 O O . GLY A 1 89 ? -10.363 1.513 13.487 1.00 95.00 89 GLY A O 1
ATOM 662 N N . VAL A 1 90 ? -8.127 1.632 13.672 1.00 96.50 90 VAL A N 1
ATOM 663 C CA . VAL A 1 90 ? -7.859 0.281 13.188 1.00 96.50 90 VAL A CA 1
ATOM 664 C C . VAL A 1 90 ? -7.829 -0.687 14.360 1.00 96.50 90 VAL A C 1
ATOM 666 O O . VAL A 1 90 ? -7.076 -0.511 15.314 1.00 96.50 90 VAL A O 1
ATOM 669 N N . ILE A 1 91 ? -8.649 -1.728 14.274 1.00 96.56 91 ILE A N 1
ATOM 670 C CA . ILE A 1 91 ? -8.760 -2.753 15.304 1.00 96.56 91 ILE A CA 1
ATOM 671 C C . ILE A 1 91 ? -7.823 -3.904 14.935 1.00 96.56 91 ILE A C 1
ATOM 673 O O . ILE A 1 91 ? -7.918 -4.479 13.850 1.00 96.56 91 ILE A O 1
ATOM 677 N N . GLU A 1 92 ? -6.906 -4.233 15.839 1.00 96.44 92 GLU A N 1
ATOM 678 C CA . GLU A 1 92 ? -6.027 -5.394 15.698 1.00 96.44 92 GLU A CA 1
ATOM 679 C C . GLU A 1 92 ? -6.842 -6.696 15.611 1.00 96.44 92 GLU A C 1
ATOM 681 O O . GLU A 1 92 ? -7.803 -6.904 16.348 1.00 96.44 92 GLU A O 1
ATOM 686 N N . GLY A 1 93 ? -6.448 -7.579 14.694 1.00 96.00 93 GLY A N 1
ATOM 687 C CA . GLY A 1 93 ? -7.107 -8.854 14.413 1.00 96.00 93 GLY A CA 1
ATOM 688 C C . GLY A 1 93 ? -8.285 -8.759 13.441 1.00 96.00 93 GLY A C 1
ATOM 689 O O . GLY A 1 93 ? -8.720 -9.788 12.922 1.00 96.00 93 GLY A O 1
ATOM 690 N N . GLU A 1 94 ? -8.778 -7.555 13.142 1.00 96.50 94 GLU A N 1
ATOM 691 C CA . GLU A 1 94 ? -9.895 -7.359 12.220 1.00 96.50 94 GLU A CA 1
ATOM 692 C C . GLU A 1 94 ? -9.462 -7.350 10.750 1.00 96.50 94 GLU A C 1
ATOM 694 O O . GLU A 1 94 ? -8.296 -7.142 10.385 1.00 96.50 94 GLU A O 1
ATOM 699 N N . 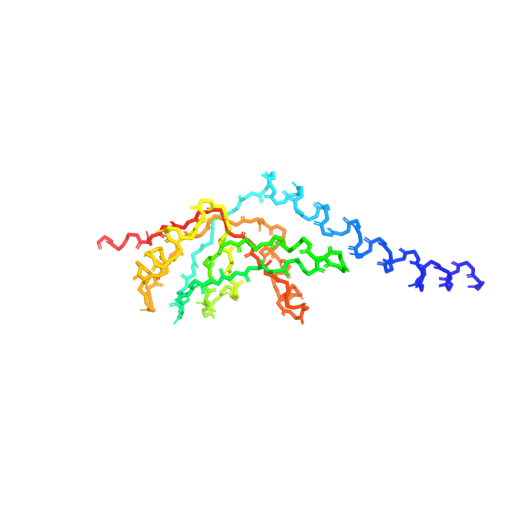ARG A 1 95 ? -10.445 -7.586 9.875 1.00 97.50 95 ARG A N 1
ATOM 700 C CA . ARG A 1 95 ? -10.238 -7.635 8.426 1.00 97.50 95 ARG A CA 1
ATOM 701 C C . ARG A 1 95 ? -10.636 -6.326 7.770 1.00 97.50 95 ARG A C 1
ATOM 703 O O . ARG A 1 95 ? -11.761 -5.845 7.916 1.00 97.50 95 ARG A O 1
ATOM 710 N N . TYR A 1 96 ? -9.738 -5.816 6.942 1.00 97.69 96 TYR A N 1
ATOM 711 C CA . TYR A 1 96 ? -9.932 -4.583 6.194 1.00 97.69 96 TYR A CA 1
ATOM 712 C C . TYR A 1 96 ? -9.768 -4.837 4.701 1.00 97.69 96 TYR A C 1
ATOM 714 O O . TYR A 1 96 ? -8.938 -5.643 4.278 1.00 97.69 96 TYR A O 1
ATOM 722 N N . ARG A 1 97 ? -10.579 -4.150 3.895 1.00 97.62 97 ARG A N 1
ATOM 723 C CA . ARG A 1 97 ? -10.420 -4.081 2.444 1.00 97.62 97 ARG A CA 1
ATOM 724 C C . ARG A 1 97 ? -9.565 -2.866 2.107 1.00 97.62 97 ARG A C 1
ATOM 726 O O . ARG A 1 97 ? -9.947 -1.750 2.439 1.00 97.62 97 ARG A O 1
ATOM 733 N N . PHE A 1 98 ? -8.457 -3.084 1.411 1.00 97.38 98 PHE A N 1
ATOM 734 C CA . PHE A 1 98 ? -7.508 -2.058 0.983 1.00 97.38 98 PHE A CA 1
ATOM 735 C C . PHE A 1 98 ? -7.576 -1.844 -0.536 1.00 97.38 98 PHE A C 1
ATOM 737 O O . PHE A 1 98 ? -7.587 -2.817 -1.288 1.00 97.38 98 PHE A O 1
ATOM 744 N N . ASP A 1 99 ? -7.606 -0.586 -0.991 1.00 97.62 99 ASP A N 1
ATOM 745 C CA . ASP A 1 99 ? -7.366 -0.174 -2.387 1.00 97.62 99 ASP A CA 1
ATOM 746 C C . ASP A 1 99 ? -5.859 0.029 -2.592 1.00 97.62 99 ASP A C 1
ATOM 748 O O . ASP A 1 99 ? -5.270 0.989 -2.075 1.00 97.62 99 ASP A O 1
ATOM 752 N N . VAL A 1 100 ? -5.244 -0.893 -3.335 1.00 96.50 100 VAL A N 1
ATOM 753 C CA . VAL A 1 100 ? -3.799 -0.948 -3.593 1.00 96.50 100 VAL A CA 1
ATOM 754 C C . VAL A 1 100 ? -3.509 -1.056 -5.088 1.00 96.50 100 VAL A C 1
ATOM 756 O O . VAL A 1 100 ? -4.348 -1.489 -5.877 1.00 96.50 100 VAL A O 1
ATOM 759 N N . GLY A 1 101 ? -2.290 -0.687 -5.479 1.00 96.06 101 GLY A N 1
ATOM 760 C CA . GLY A 1 101 ? -1.787 -0.932 -6.829 1.00 96.06 101 GLY A CA 1
ATOM 761 C C . GLY A 1 101 ? -1.554 -2.420 -7.096 1.00 96.06 101 GLY A C 1
ATOM 762 O O . GLY A 1 101 ? -0.935 -3.109 -6.282 1.00 96.06 101 GLY A O 1
ATOM 763 N N . GLU A 1 102 ? -2.038 -2.920 -8.232 1.00 96.12 102 GLU A N 1
ATOM 764 C CA . GLU A 1 102 ? -1.921 -4.331 -8.620 1.00 96.12 102 GLU A CA 1
ATOM 765 C C . GLU A 1 102 ? -0.461 -4.778 -8.771 1.00 96.12 102 GLU A C 1
ATOM 767 O O . GLU A 1 102 ? -0.090 -5.864 -8.314 1.00 96.12 102 GLU A O 1
ATOM 772 N N . GLY A 1 103 ? 0.381 -3.946 -9.389 1.00 95.00 103 GLY A N 1
ATOM 773 C CA . GLY A 1 103 ? 1.785 -4.253 -9.631 1.00 95.00 103 GLY A CA 1
ATOM 774 C C . GLY A 1 103 ? 2.550 -4.366 -8.319 1.00 95.00 103 GLY A C 1
ATOM 775 O O . GLY A 1 103 ? 3.195 -5.387 -8.065 1.00 95.00 103 GLY A O 1
ATOM 776 N N . SER A 1 104 ? 2.413 -3.368 -7.439 1.00 94.00 104 SER A N 1
ATOM 777 C CA . SER A 1 104 ? 3.029 -3.419 -6.106 1.00 94.00 104 SER A CA 1
ATOM 778 C C . SER A 1 104 ? 2.518 -4.597 -5.273 1.00 94.00 104 SER A C 1
ATOM 780 O O . SER A 1 104 ? 3.318 -5.276 -4.630 1.00 94.00 104 SER A O 1
ATOM 782 N N . LEU A 1 105 ? 1.214 -4.901 -5.309 1.00 94.06 105 LEU A N 1
ATOM 783 C CA . LEU A 1 105 ? 0.652 -6.046 -4.583 1.00 94.06 105 LEU A CA 1
ATOM 784 C C . LEU A 1 105 ? 1.184 -7.387 -5.111 1.00 94.06 105 LEU A C 1
ATOM 786 O O . LEU A 1 105 ? 1.474 -8.298 -4.329 1.00 94.06 105 LEU A O 1
ATOM 790 N N . THR A 1 106 ? 1.323 -7.516 -6.430 1.00 94.69 106 THR A N 1
ATOM 791 C CA . THR A 1 106 ? 1.873 -8.714 -7.080 1.00 94.69 106 THR A CA 1
ATOM 792 C C . THR A 1 106 ? 3.343 -8.905 -6.712 1.00 94.69 106 THR A C 1
ATOM 794 O O . THR A 1 106 ? 3.774 -10.014 -6.405 1.00 94.69 106 THR A O 1
ATOM 797 N N . MET A 1 107 ? 4.108 -7.813 -6.656 1.00 92.75 107 MET A N 1
ATOM 798 C CA . MET A 1 107 ? 5.536 -7.812 -6.326 1.00 92.75 107 MET A CA 1
ATOM 799 C C . MET A 1 107 ? 5.827 -7.703 -4.819 1.00 92.75 107 MET A C 1
ATOM 801 O O . MET A 1 107 ? 6.994 -7.589 -4.435 1.00 92.75 107 MET A O 1
ATOM 805 N N . ARG A 1 108 ? 4.806 -7.764 -3.952 1.00 91.50 108 ARG A N 1
ATOM 806 C CA . ARG A 1 108 ? 4.914 -7.459 -2.512 1.00 91.50 108 ARG A CA 1
ATOM 807 C C . ARG A 1 108 ? 6.050 -8.186 -1.795 1.00 91.50 108 ARG A C 1
ATOM 809 O O . ARG A 1 108 ? 6.744 -7.582 -0.991 1.00 91.50 108 ARG A O 1
ATOM 816 N N . ALA A 1 109 ? 6.297 -9.458 -2.112 1.00 89.25 109 ALA A N 1
ATOM 817 C CA . ALA A 1 109 ? 7.367 -10.230 -1.478 1.00 89.25 109 ALA A CA 1
ATOM 818 C C . ALA A 1 109 ? 8.762 -9.652 -1.786 1.00 89.25 109 ALA A C 1
ATOM 820 O O . ALA A 1 109 ? 9.602 -9.520 -0.893 1.00 89.25 109 ALA A O 1
ATOM 821 N N . PHE A 1 110 ? 8.998 -9.260 -3.041 1.00 89.69 110 PHE A N 1
ATOM 822 C CA . PHE A 1 110 ? 10.238 -8.606 -3.450 1.00 89.69 110 PHE A CA 1
ATOM 823 C C . PHE A 1 110 ? 10.364 -7.214 -2.821 1.00 89.69 110 PHE A C 1
ATOM 825 O O . PHE A 1 110 ? 11.400 -6.903 -2.237 1.00 89.69 110 PHE A O 1
ATOM 832 N N . LEU A 1 111 ? 9.300 -6.407 -2.879 1.00 87.88 111 LEU A N 1
ATOM 833 C CA . LEU A 1 111 ? 9.289 -5.058 -2.306 1.00 87.88 111 LEU A CA 1
ATOM 834 C C . LEU A 1 111 ? 9.558 -5.085 -0.794 1.00 87.88 111 LEU A C 1
ATOM 836 O O . LEU A 1 111 ? 10.437 -4.369 -0.319 1.00 87.88 111 LEU A O 1
ATOM 840 N N . ASN A 1 112 ? 8.921 -6.001 -0.061 1.00 83.38 112 ASN A N 1
ATOM 841 C CA . ASN A 1 112 ? 9.166 -6.200 1.368 1.00 83.38 112 ASN A CA 1
ATOM 842 C C . ASN A 1 112 ? 10.623 -6.600 1.656 1.00 83.38 112 ASN A C 1
ATOM 844 O O . ASN A 1 112 ? 11.208 -6.123 2.626 1.00 83.38 112 ASN A O 1
ATOM 848 N N . THR A 1 113 ? 11.248 -7.413 0.793 1.00 86.56 113 THR A N 1
ATOM 849 C CA . THR A 1 113 ? 12.662 -7.819 0.940 1.00 86.56 113 THR A CA 1
ATOM 850 C C . THR A 1 113 ? 13.608 -6.617 0.895 1.00 86.56 113 THR A C 1
ATOM 852 O O . THR A 1 113 ? 14.575 -6.556 1.653 1.00 86.56 113 THR A O 1
ATOM 855 N N . ILE A 1 114 ? 13.309 -5.630 0.046 1.00 83.88 114 ILE A N 1
ATOM 856 C CA . ILE A 1 114 ? 14.081 -4.384 -0.067 1.00 83.88 114 ILE A CA 1
ATOM 857 C C . ILE A 1 114 ? 13.518 -3.247 0.801 1.00 83.88 114 ILE A C 1
ATOM 859 O O . ILE A 1 114 ? 13.945 -2.103 0.658 1.00 83.88 114 ILE A O 1
ATOM 863 N N . ARG A 1 115 ? 12.587 -3.557 1.716 1.00 81.94 115 ARG A N 1
ATOM 864 C CA . ARG A 1 115 ? 11.916 -2.607 2.623 1.00 81.94 115 ARG A CA 1
ATOM 865 C C . ARG A 1 115 ? 11.175 -1.475 1.904 1.00 81.94 115 ARG A C 1
ATOM 867 O O . ARG A 1 115 ? 11.083 -0.362 2.416 1.00 81.94 115 ARG A O 1
ATOM 874 N N . GLN A 1 116 ? 10.651 -1.752 0.716 1.00 82.06 116 GLN A N 1
ATOM 875 C CA . GLN A 1 116 ? 9.788 -0.838 -0.013 1.00 82.06 116 GLN A CA 1
ATOM 876 C C . GLN A 1 116 ? 8.325 -1.156 0.305 1.00 82.06 116 GLN A C 1
ATOM 878 O O . GLN A 1 116 ? 7.883 -2.292 0.162 1.00 82.06 116 GLN A O 1
ATOM 883 N N . ALA A 1 117 ? 7.576 -0.140 0.728 1.00 82.94 117 ALA A N 1
ATOM 884 C CA . ALA A 1 117 ? 6.173 -0.288 1.088 1.00 82.94 117 ALA A CA 1
ATOM 885 C C . ALA A 1 117 ? 5.263 -0.481 -0.134 1.00 82.94 117 ALA A C 1
ATOM 887 O O . ALA A 1 117 ? 5.491 0.103 -1.199 1.00 82.94 117 ALA A O 1
ATOM 888 N N . VAL A 1 118 ? 4.178 -1.235 0.059 1.00 92.38 118 VAL A N 1
ATOM 889 C CA . VAL A 1 118 ? 3.022 -1.234 -0.843 1.00 92.38 118 VAL A CA 1
ATOM 890 C C . VAL A 1 118 ? 2.077 -0.120 -0.402 1.00 92.38 118 VAL A C 1
ATOM 892 O O . VAL A 1 118 ? 1.593 -0.116 0.732 1.00 92.38 118 VAL A O 1
ATOM 895 N N . TYR A 1 119 ? 1.820 0.840 -1.291 1.00 92.12 119 TYR A N 1
ATOM 896 C CA . TYR A 1 119 ? 0.996 1.995 -0.950 1.00 92.12 119 TYR A CA 1
ATOM 897 C C . TYR A 1 119 ? -0.5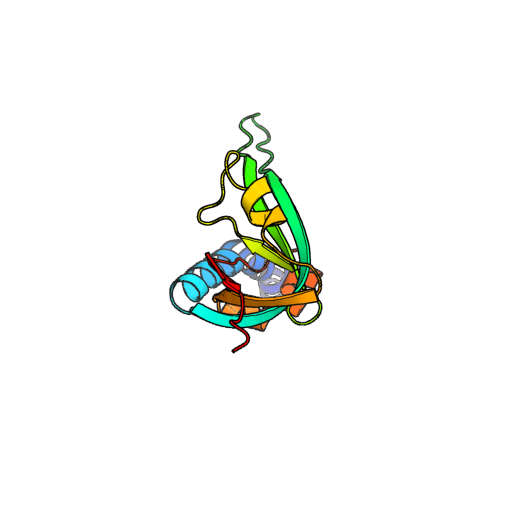01 1.718 -1.105 1.00 92.12 119 TYR A C 1
ATOM 899 O O . TYR A 1 119 ? -0.965 1.182 -2.114 1.00 92.12 119 TYR A O 1
ATOM 907 N N . VAL A 1 120 ? -1.249 2.166 -0.105 1.00 94.50 120 VAL A N 1
ATOM 908 C CA . VAL A 1 120 ? -2.705 2.125 -0.006 1.00 94.50 120 VAL A CA 1
ATOM 909 C C . VAL A 1 120 ? -3.255 3.505 -0.344 1.00 94.50 120 VAL A C 1
ATOM 911 O O . VAL A 1 120 ? -2.736 4.523 0.121 1.00 94.50 120 VAL A O 1
ATOM 914 N N . LYS A 1 121 ? -4.340 3.560 -1.119 1.00 94.81 121 LYS A N 1
ATOM 915 C CA . LYS A 1 121 ? -5.107 4.802 -1.303 1.00 94.81 121 LYS A CA 1
ATOM 916 C C . LYS A 1 121 ? -6.206 4.952 -0.267 1.00 94.81 121 LYS A C 1
ATOM 918 O O . LYS A 1 121 ? -6.341 6.018 0.323 1.00 94.81 121 LYS A O 1
ATOM 923 N N . SER A 1 122 ? -6.975 3.899 -0.038 1.00 94.69 122 SER A N 1
ATOM 924 C CA . SER A 1 122 ? -8.047 3.874 0.952 1.00 94.69 122 SER A CA 1
ATOM 925 C C . SER A 1 122 ? -8.179 2.490 1.570 1.00 94.69 122 SER A C 1
ATOM 927 O O . SER A 1 122 ? -7.749 1.488 0.993 1.00 94.69 122 SER A O 1
ATOM 929 N N . PHE A 1 123 ? -8.785 2.446 2.750 1.00 96.25 123 PHE A N 1
ATOM 930 C CA . PHE A 1 123 ? -9.138 1.213 3.429 1.00 96.25 123 PHE A CA 1
ATOM 931 C C . PHE A 1 123 ? -10.518 1.352 4.070 1.00 96.25 123 PHE A C 1
ATOM 933 O O . PHE A 1 123 ? -10.946 2.454 4.412 1.00 96.25 123 PHE A O 1
ATOM 940 N N . GLU A 1 124 ? -11.215 0.234 4.225 1.00 96.06 124 GLU A N 1
ATOM 941 C CA . GLU A 1 124 ? -12.501 0.167 4.916 1.00 96.06 124 GLU A CA 1
ATOM 942 C C . GLU A 1 124 ? -12.632 -1.158 5.683 1.00 96.06 124 GLU A C 1
ATOM 944 O O . GLU A 1 124 ? -12.107 -2.181 5.226 1.00 96.06 124 GLU A O 1
ATOM 949 N N . PRO A 1 125 ? -13.324 -1.185 6.837 1.00 95.62 125 PRO A N 1
ATOM 950 C CA . PRO A 1 125 ? -13.634 -2.437 7.517 1.00 95.62 125 PRO A CA 1
ATOM 951 C C . PRO A 1 125 ? -14.440 -3.358 6.600 1.00 95.62 125 PRO A C 1
ATOM 953 O O . PRO A 1 125 ? -15.398 -2.929 5.944 1.00 95.62 125 PRO A O 1
ATOM 956 N N . VAL A 1 126 ? -14.105 -4.647 6.578 1.00 95.12 126 VAL A N 1
ATOM 957 C CA . VAL A 1 126 ? -14.977 -5.637 5.946 1.00 95.12 126 VAL A CA 1
ATOM 958 C C . VAL A 1 126 ? -16.209 -5.761 6.828 1.00 95.12 126 VAL A C 1
ATOM 960 O O . VAL A 1 126 ? -16.139 -6.357 7.895 1.00 95.12 126 VAL A O 1
ATOM 963 N N . ARG A 1 127 ? -17.340 -5.177 6.412 1.00 81.19 127 ARG A N 1
ATOM 964 C CA . ARG A 1 127 ? -18.591 -5.301 7.171 1.00 81.19 127 ARG A CA 1
ATOM 965 C C . ARG A 1 127 ? -18.930 -6.778 7.366 1.00 81.19 127 ARG A C 1
ATOM 967 O O . ARG A 1 127 ? -19.324 -7.456 6.417 1.00 81.19 127 ARG A O 1
ATOM 974 N N . THR A 1 128 ? -18.793 -7.255 8.594 1.00 60.97 128 THR A N 1
ATOM 975 C CA . THR A 1 128 ? -19.448 -8.466 9.068 1.00 60.97 128 THR A CA 1
ATOM 976 C C . THR A 1 128 ? -20.937 -8.151 9.165 1.00 60.97 128 THR A C 1
ATOM 978 O O . THR A 1 128 ? -21.347 -7.175 9.792 1.00 60.97 128 THR A O 1
ATOM 981 N N . ARG A 1 129 ? -21.735 -8.898 8.405 1.00 49.50 129 ARG A N 1
ATOM 982 C CA . ARG A 1 129 ? -23.194 -8.849 8.484 1.00 49.50 129 ARG A CA 1
ATOM 983 C C . ARG A 1 129 ? -23.663 -9.611 9.713 1.00 49.50 129 ARG A C 1
ATOM 985 O O . ARG A 1 129 ? -23.028 -10.649 10.001 1.00 49.50 129 ARG A O 1
#

pLDDT: mean 87.2, std 14.8, range [26.81, 97.69]

Foldseek 3Di:
DVVVCCCVVPVVVVCCVPVVVVVQVVQQVVAKDKDKFAFQAKAKDWDWDDDPVPDIDTQIWMWTATPPQGIEIERAPGDPVCSHVVRVVDDHRFMKIFIFGPSCSVCVVVCVVVPHHTYTNDMDGPDDD

Sequence (129 aa):
MASIVFAFVVLVPLLGFFVGPITLKVYDAGHRVHVVCTVSSAHSSADSSRSLKGVGSSTSQVVFETSDCGTLVQTWGVNRDNEDELARGVIEGERYRFDVGEGSLTMRAFLNTIRQAVYVKSFEPVRTR